Protein AF-A0A7S0C4L9-F1 (afdb_monomer)

Foldseek 3Di:
DDPVVLVVQDPPPDDADPPWDQPDDDPLQFRAGPNDTTHPDVCSVLDPPDPAQEDEDDPELVCCVVPVLVCLLVQHEYEYQHCVNCPPVVSVVSSCVSNVVSVYYHHYDPHDD

Sequence (113 aa):
RSNEEIRSLLPDGYTPSADVDTTTTTDAGCLMVDGSCFTTDPNNFFGTNSDWNLCVEAAGQSAVKQHGKRCLEMGRDLMITSIGALTDDAFYEDLSATAEANGSRLILCTGSM

Radius of gyration: 16.17 Å; Cα contacts (8 Å, |Δi|>4): 145; chains: 1; bounding box: 33×22×45 Å

Solvent-accessible surface area (backbone atoms only — not comparable to full-atom values): 6912 Å² total; per-residue (Å²): 131,57,80,65,64,55,56,72,65,49,63,92,90,68,73,78,61,95,86,52,65,75,79,50,63,52,100,65,72,30,46,36,51,93,93,40,77,38,67,92,48,67,68,49,70,68,34,92,84,58,91,76,58,73,47,77,49,88,82,45,40,68,52,48,75,76,42,45,57,62,39,14,66,70,42,16,25,35,36,35,51,47,60,79,57,49,77,44,63,71,61,38,50,51,43,51,51,39,8,61,77,38,74,21,46,81,41,75,47,86,60,84,132

pLDDT: mean 82.24, std 16.32, range [43.22, 98.62]

Structure (mmCIF, N/CA/C/O backbone):
data_AF-A0A7S0C4L9-F1
#
_entry.id   AF-A0A7S0C4L9-F1
#
loop_
_atom_site.group_PDB
_atom_site.id
_atom_site.type_symbol
_atom_site.label_atom_id
_atom_site.label_alt_id
_atom_site.label_comp_id
_atom_site.label_asym_id
_atom_site.label_entity_id
_atom_site.label_seq_id
_atom_site.pdbx_PDB_ins_code
_atom_site.Cartn_x
_atom_site.Cartn_y
_atom_site.Cartn_z
_atom_site.occupancy
_atom_site.B_iso_or_equiv
_atom_site.auth_seq_id
_atom_site.auth_comp_id
_atom_site.auth_asym_id
_atom_site.auth_atom_id
_atom_site.pdbx_PDB_model_num
ATOM 1 N N . ARG A 1 1 ? 2.268 3.748 -29.351 1.00 55.06 1 ARG A N 1
ATOM 2 C CA . ARG A 1 1 ? 3.398 4.238 -28.531 1.00 55.06 1 ARG A CA 1
ATOM 3 C C . ARG A 1 1 ? 4.683 3.754 -29.185 1.00 55.06 1 ARG A C 1
ATOM 5 O O . ARG A 1 1 ? 4.648 2.669 -29.757 1.00 55.06 1 ARG A O 1
ATOM 12 N N . SER A 1 2 ? 5.744 4.558 -29.235 1.00 54.66 2 SER A N 1
ATOM 13 C CA . SER A 1 2 ? 7.016 4.134 -29.847 1.00 54.66 2 SER A CA 1
ATOM 14 C C . SER A 1 2 ? 7.714 3.086 -28.960 1.00 54.66 2 SER A C 1
ATOM 16 O O . SER A 1 2 ? 7.459 3.025 -27.757 1.00 54.66 2 SER A O 1
ATOM 18 N N . ASN A 1 3 ? 8.611 2.268 -29.525 1.00 51.41 3 ASN A N 1
ATOM 19 C CA . ASN A 1 3 ? 9.394 1.263 -28.774 1.00 51.41 3 ASN A CA 1
ATOM 20 C C . ASN A 1 3 ? 10.201 1.859 -27.599 1.00 51.41 3 ASN A C 1
ATOM 22 O O . ASN A 1 3 ? 10.600 1.142 -26.685 1.00 51.41 3 ASN A O 1
ATOM 26 N N . GLU A 1 4 ? 10.449 3.167 -27.619 1.00 56.66 4 GLU A N 1
ATOM 27 C CA . GLU A 1 4 ? 11.186 3.898 -26.588 1.00 56.66 4 GLU A CA 1
ATOM 28 C C . GLU A 1 4 ? 10.319 4.198 -25.351 1.00 56.66 4 GLU A C 1
ATOM 30 O O . GLU A 1 4 ? 10.783 4.037 -24.225 1.00 56.66 4 GLU A O 1
ATOM 35 N N . GLU A 1 5 ? 9.030 4.512 -25.539 1.00 56.78 5 GLU A N 1
ATOM 36 C CA . GLU A 1 5 ? 8.074 4.700 -24.434 1.00 56.78 5 GLU A CA 1
ATOM 37 C C . GLU A 1 5 ? 7.849 3.393 -23.658 1.00 56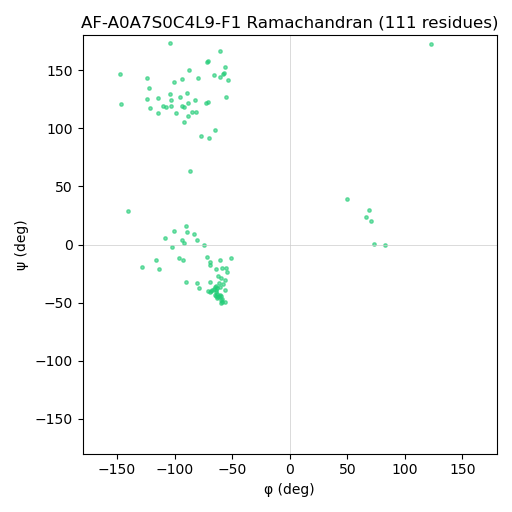.78 5 GLU A C 1
ATOM 39 O O . GLU A 1 5 ? 7.747 3.404 -22.434 1.00 56.78 5 GLU A O 1
ATOM 44 N N . ILE A 1 6 ? 7.829 2.255 -24.358 1.00 59.62 6 ILE A N 1
ATOM 45 C CA . ILE A 1 6 ? 7.694 0.919 -23.755 1.00 59.62 6 ILE A CA 1
ATOM 46 C C . ILE A 1 6 ? 8.907 0.589 -22.878 1.00 59.62 6 ILE A C 1
ATOM 48 O O . ILE A 1 6 ? 8.739 0.133 -21.751 1.00 59.62 6 ILE A O 1
ATOM 52 N N . ARG A 1 7 ? 10.127 0.883 -23.348 1.00 62.59 7 ARG A N 1
ATOM 53 C CA . ARG A 1 7 ? 11.359 0.658 -22.573 1.00 62.59 7 ARG A CA 1
ATOM 54 C C . ARG A 1 7 ? 11.402 1.458 -21.276 1.00 62.59 7 ARG A C 1
ATOM 56 O O . ARG A 1 7 ? 11.938 0.958 -20.300 1.00 62.59 7 ARG A O 1
ATOM 63 N N . SER A 1 8 ? 10.817 2.655 -21.255 1.00 66.56 8 SER A N 1
ATOM 64 C CA . SER A 1 8 ? 10.771 3.495 -20.050 1.00 66.56 8 SER A CA 1
ATOM 65 C C . SER A 1 8 ? 9.863 2.948 -18.939 1.00 66.56 8 SER A C 1
ATOM 67 O O . SER A 1 8 ? 9.975 3.372 -17.793 1.00 66.56 8 SER A O 1
ATOM 69 N N . LEU A 1 9 ? 8.957 2.022 -19.279 1.00 65.25 9 LEU A N 1
ATOM 70 C CA . LEU A 1 9 ? 8.050 1.362 -18.335 1.00 65.25 9 LEU A CA 1
ATOM 71 C C . LEU A 1 9 ? 8.617 0.042 -17.792 1.00 65.25 9 LEU A C 1
ATOM 73 O O . LEU A 1 9 ? 8.060 -0.505 -16.842 1.00 65.25 9 LEU A O 1
ATOM 77 N N . LEU A 1 10 ? 9.686 -0.484 -18.400 1.00 67.94 10 LEU A N 1
ATOM 78 C CA . LEU A 1 10 ? 10.340 -1.706 -17.943 1.00 67.94 10 LEU A CA 1
ATOM 79 C C . LEU A 1 10 ? 11.265 -1.392 -16.755 1.00 67.94 10 LEU A C 1
ATOM 81 O O . LEU A 1 10 ? 1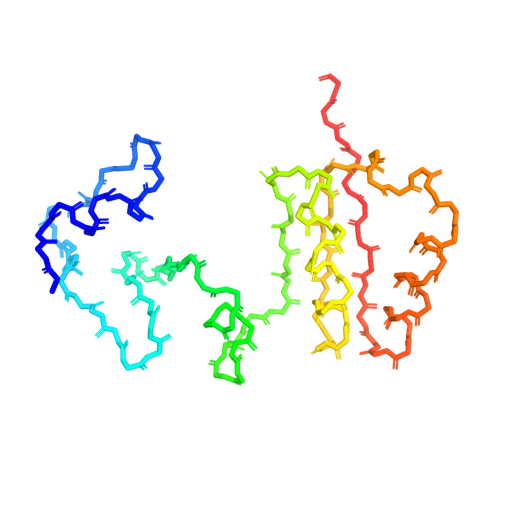1.909 -0.343 -16.754 1.00 67.94 10 LEU A O 1
ATOM 85 N N . PRO A 1 11 ? 11.374 -2.291 -15.761 1.00 64.06 11 PRO A N 1
ATOM 86 C CA . PRO A 1 11 ? 12.347 -2.141 -14.684 1.00 64.06 11 PRO A CA 1
ATOM 87 C C . PRO A 1 11 ? 13.782 -2.061 -15.218 1.00 64.06 11 PRO A C 1
ATOM 89 O O . PRO A 1 11 ? 14.127 -2.737 -16.192 1.00 64.06 11 PRO A O 1
ATOM 92 N N . ASP A 1 12 ? 14.643 -1.299 -14.542 1.00 67.38 12 ASP A N 1
ATOM 93 C CA . ASP A 1 12 ? 16.065 -1.225 -14.887 1.00 67.38 12 ASP A CA 1
ATOM 94 C C . ASP A 1 12 ? 16.707 -2.623 -14.890 1.00 67.38 12 ASP A C 1
ATOM 96 O O . ASP A 1 12 ? 16.608 -3.385 -13.928 1.00 67.38 12 ASP A O 1
ATOM 100 N N . GLY A 1 13 ? 17.372 -2.969 -15.997 1.00 66.00 13 GLY A N 1
ATOM 101 C CA . GLY A 1 13 ? 18.015 -4.274 -16.187 1.00 66.00 13 GLY A CA 1
ATOM 102 C C . GLY A 1 13 ? 17.082 -5.400 -16.649 1.00 66.00 13 GLY A C 1
ATOM 103 O O . GLY A 1 13 ? 17.555 -6.511 -16.889 1.00 66.00 13 GLY A O 1
ATOM 104 N N . TYR A 1 14 ? 15.786 -5.135 -16.831 1.00 67.81 14 TYR A N 1
ATOM 105 C CA . TYR A 1 14 ? 14.866 -6.105 -17.412 1.00 67.81 14 TYR A CA 1
ATOM 106 C C . TYR A 1 14 ? 15.116 -6.252 -18.923 1.00 67.81 14 TYR A C 1
ATOM 108 O O . TYR A 1 14 ? 15.027 -5.291 -19.690 1.00 67.81 14 TYR A O 1
ATOM 116 N N . THR A 1 15 ? 15.419 -7.476 -19.361 1.00 67.25 15 THR A N 1
ATOM 117 C CA . THR A 1 15 ? 15.518 -7.833 -20.783 1.00 67.25 15 THR A CA 1
ATOM 118 C C . THR A 1 15 ? 14.409 -8.836 -21.101 1.00 67.25 15 THR A C 1
ATOM 120 O O . THR A 1 15 ? 14.434 -9.937 -20.551 1.00 67.25 15 THR A O 1
ATOM 123 N N . PRO A 1 16 ? 13.411 -8.473 -21.930 1.00 63.31 16 PRO A N 1
ATOM 124 C CA . PRO A 1 16 ? 12.381 -9.418 -22.342 1.00 63.31 16 PRO A CA 1
ATOM 125 C C . PRO A 1 16 ? 13.016 -10.598 -23.086 1.00 63.31 16 PRO A C 1
ATOM 127 O O . PRO A 1 16 ? 13.966 -10.409 -23.854 1.00 63.31 16 PRO A O 1
ATOM 130 N N . SER A 1 17 ? 12.477 -11.804 -22.896 1.00 59.62 17 SER A N 1
ATOM 131 C CA . SER A 1 17 ? 12.807 -12.943 -23.759 1.00 59.62 17 SER A CA 1
ATOM 132 C C . SER A 1 17 ? 12.491 -12.599 -25.227 1.00 59.62 17 SER A C 1
ATOM 134 O O . SER A 1 17 ? 11.569 -11.833 -25.511 1.00 59.62 17 SER A O 1
ATOM 136 N N . ALA A 1 18 ? 13.263 -13.144 -26.174 1.00 58.25 18 ALA A N 1
ATOM 137 C CA . ALA A 1 1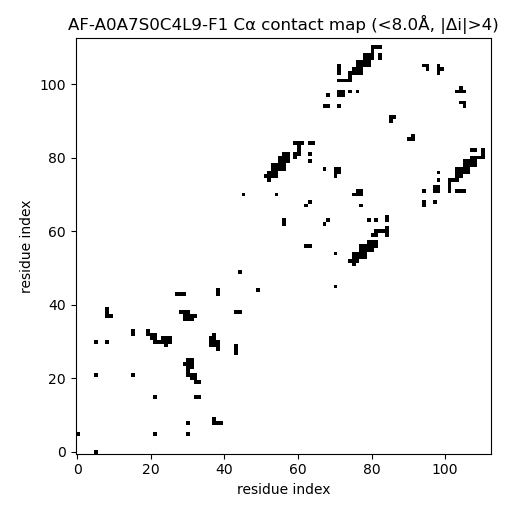8 ? 13.126 -12.846 -27.605 1.00 58.25 18 ALA A CA 1
ATOM 138 C C . ALA A 1 18 ? 11.730 -13.175 -28.174 1.00 58.25 18 ALA A C 1
ATOM 140 O O . ALA A 1 18 ? 11.348 -12.622 -29.203 1.00 58.25 18 ALA A O 1
ATOM 141 N N . ASP A 1 19 ? 10.974 -14.029 -27.482 1.00 51.81 19 ASP A N 1
ATOM 142 C CA . ASP A 1 19 ? 9.638 -14.479 -27.880 1.00 51.81 19 ASP A CA 1
ATOM 143 C C . ASP A 1 19 ? 8.501 -13.633 -27.267 1.00 51.81 19 ASP A C 1
ATOM 145 O O . ASP A 1 19 ? 7.324 -13.950 -27.442 1.00 51.81 19 ASP A O 1
ATOM 149 N N . VAL A 1 20 ? 8.828 -12.561 -26.535 1.00 54.91 20 VAL A N 1
ATOM 150 C CA . VAL A 1 20 ? 7.850 -11.757 -25.790 1.00 54.91 20 VAL A CA 1
ATOM 151 C C . VAL A 1 20 ? 7.338 -10.597 -26.625 1.00 54.91 20 VAL A C 1
ATOM 153 O O . VAL A 1 20 ? 8.078 -9.672 -26.975 1.00 54.91 20 VAL A O 1
ATOM 156 N N . ASP A 1 21 ? 6.031 -10.608 -26.880 1.00 54.38 21 ASP A N 1
ATOM 157 C CA . ASP A 1 21 ? 5.335 -9.483 -27.489 1.00 54.38 21 ASP A CA 1
ATOM 158 C C . ASP A 1 21 ? 5.251 -8.300 -26.507 1.00 54.38 21 ASP A C 1
ATOM 160 O O . ASP A 1 21 ? 4.324 -8.159 -25.712 1.00 54.38 21 ASP A O 1
ATOM 164 N N . THR A 1 22 ? 6.249 -7.422 -26.581 1.00 54.97 22 THR A N 1
ATOM 165 C CA . THR A 1 22 ? 6.292 -6.143 -25.852 1.00 54.97 22 THR A CA 1
ATOM 166 C C . THR A 1 22 ? 5.361 -5.079 -26.449 1.00 54.97 22 THR A C 1
ATOM 168 O O . THR A 1 22 ? 5.296 -3.967 -25.926 1.00 54.97 22 THR A O 1
ATOM 171 N N . THR A 1 23 ? 4.632 -5.383 -27.532 1.00 52.75 23 THR A N 1
ATOM 172 C CA . THR A 1 23 ? 3.740 -4.435 -28.221 1.00 52.75 23 THR A CA 1
ATOM 173 C C . THR A 1 23 ? 2.273 -4.538 -27.794 1.00 52.75 23 THR A C 1
ATOM 175 O O . THR A 1 23 ? 1.494 -3.617 -28.056 1.00 52.75 23 THR A O 1
ATOM 178 N N . THR A 1 24 ? 1.890 -5.585 -27.058 1.00 53.00 24 THR A N 1
ATOM 179 C CA . THR A 1 24 ? 0.523 -5.765 -26.551 1.00 53.00 24 THR A CA 1
ATOM 180 C C . THR A 1 24 ? 0.224 -4.882 -25.335 1.00 53.00 24 THR A C 1
ATOM 182 O O . THR A 1 24 ? 0.440 -5.250 -24.182 1.00 53.00 24 THR A O 1
ATOM 185 N N . THR A 1 25 ? -0.333 -3.697 -25.594 1.00 51.84 25 THR A N 1
ATOM 186 C CA . THR A 1 25 ? -1.147 -2.978 -24.602 1.00 51.84 25 THR A CA 1
ATOM 187 C C . THR A 1 25 ? -2.546 -3.589 -24.641 1.00 51.84 25 THR A C 1
ATOM 189 O O . THR A 1 25 ? -3.224 -3.492 -25.661 1.00 51.84 25 THR A O 1
ATOM 192 N N . THR A 1 26 ? -2.992 -4.245 -23.572 1.00 53.31 26 THR A N 1
ATOM 193 C CA . THR A 1 26 ? -4.420 -4.588 -23.432 1.00 53.31 26 THR A CA 1
ATOM 194 C C . THR A 1 26 ? -5.233 -3.321 -23.141 1.00 53.31 26 THR A C 1
ATOM 196 O O . THR A 1 26 ? -4.688 -2.381 -22.560 1.00 53.31 26 THR A O 1
ATOM 199 N N . ASP A 1 27 ? -6.540 -3.318 -23.438 1.00 51.75 27 ASP A N 1
ATOM 200 C CA . ASP A 1 27 ? -7.496 -2.222 -23.145 1.00 51.75 27 ASP A CA 1
ATOM 201 C C . ASP A 1 27 ? -7.478 -1.716 -21.679 1.00 51.75 27 ASP A C 1
ATOM 203 O O . ASP A 1 27 ? -8.026 -0.661 -21.373 1.00 51.75 27 ASP A O 1
ATOM 207 N N . ALA A 1 28 ? -6.812 -2.432 -20.766 1.00 57.44 28 ALA A N 1
ATOM 208 C CA . ALA A 1 28 ? -6.624 -2.093 -19.356 1.00 57.44 28 ALA A CA 1
ATOM 209 C C . ALA A 1 28 ? -5.456 -1.120 -19.046 1.00 57.44 28 ALA A C 1
ATOM 211 O O . ALA A 1 28 ? -5.113 -0.935 -17.881 1.00 57.44 28 ALA A O 1
ATOM 212 N N . GLY A 1 29 ? -4.810 -0.507 -20.049 1.00 70.56 29 GLY A N 1
ATOM 213 C CA . GLY A 1 29 ? -3.804 0.548 -19.813 1.00 70.56 29 GLY A CA 1
ATOM 214 C C . GLY A 1 29 ? -2.498 0.055 -19.169 1.00 70.56 29 GLY A C 1
ATOM 215 O O . GLY A 1 29 ? -1.820 0.790 -18.440 1.00 70.56 29 GLY A O 1
ATOM 216 N N . CYS A 1 30 ? -2.152 -1.199 -19.445 1.00 76.75 30 CYS A N 1
ATOM 217 C CA . CYS A 1 30 ? -0.991 -1.888 -18.910 1.00 76.75 30 CYS A CA 1
ATOM 218 C C . CYS A 1 30 ? -0.088 -2.435 -20.024 1.00 76.75 30 CYS A C 1
ATOM 220 O O . CYS A 1 30 ? -0.585 -2.893 -21.056 1.00 76.75 30 CYS A O 1
ATOM 222 N N . LEU A 1 31 ? 1.230 -2.396 -19.806 1.00 81.38 31 LEU A N 1
ATOM 223 C CA . LEU A 1 31 ? 2.227 -3.081 -20.624 1.00 81.38 31 LEU A CA 1
ATOM 224 C C . LEU A 1 31 ? 2.365 -4.529 -20.138 1.00 81.38 31 LEU A C 1
ATOM 226 O O . LEU A 1 31 ? 2.823 -4.760 -19.021 1.00 81.38 31 LEU A O 1
ATOM 230 N N . MET A 1 32 ? 1.985 -5.493 -20.976 1.00 81.19 32 MET A N 1
ATOM 231 C CA . MET A 1 32 ? 2.106 -6.915 -20.656 1.00 81.19 32 MET A CA 1
ATOM 232 C C . MET A 1 32 ? 3.470 -7.456 -21.084 1.00 81.19 32 MET A C 1
ATOM 234 O O . MET A 1 32 ? 3.880 -7.266 -22.227 1.00 81.19 32 MET A O 1
ATOM 238 N N . VAL A 1 33 ? 4.162 -8.149 -20.181 1.00 78.50 33 VAL A N 1
ATOM 239 C CA . VAL A 1 33 ? 5.467 -8.764 -20.444 1.00 78.50 33 VAL A CA 1
ATOM 240 C C . VAL A 1 33 ? 5.591 -10.058 -19.645 1.00 78.50 33 VAL A C 1
ATOM 242 O O . VAL A 1 33 ? 5.453 -10.032 -18.428 1.00 78.50 33 VAL A O 1
ATOM 245 N N . ASP A 1 34 ? 5.801 -11.199 -20.307 1.00 80.25 34 ASP A N 1
ATOM 246 C CA . ASP A 1 34 ? 5.865 -12.526 -19.659 1.00 80.25 34 ASP A CA 1
ATOM 247 C C . ASP A 1 34 ? 4.679 -12.819 -18.714 1.00 80.25 34 ASP A C 1
ATOM 249 O O . ASP A 1 34 ? 4.836 -13.351 -17.616 1.00 80.25 34 ASP A O 1
ATOM 253 N N . GLY A 1 35 ? 3.468 -12.410 -19.109 1.00 78.69 35 GLY A N 1
ATOM 254 C CA . GLY A 1 35 ? 2.261 -12.547 -18.281 1.00 78.69 35 GLY A CA 1
ATOM 255 C C . GLY A 1 35 ? 2.187 -11.581 -17.090 1.00 78.69 35 GLY A C 1
ATOM 256 O O . GLY A 1 35 ? 1.203 -11.599 -16.357 1.00 78.69 35 GLY A O 1
ATOM 257 N N . SER A 1 36 ? 3.183 -10.712 -16.916 1.00 82.75 36 SER A N 1
ATOM 258 C CA . SER A 1 36 ? 3.203 -9.652 -15.909 1.00 82.75 36 SER A CA 1
ATOM 259 C C . SER A 1 36 ? 2.686 -8.341 -16.487 1.00 82.75 36 SER A C 1
ATOM 261 O O . SER A 1 36 ? 2.967 -8.000 -17.633 1.00 82.75 36 SER A O 1
ATOM 263 N N . CYS A 1 37 ? 1.945 -7.595 -15.677 1.00 84.69 37 CYS A N 1
ATOM 264 C CA . CYS A 1 37 ? 1.383 -6.304 -16.043 1.00 84.69 37 CYS A CA 1
ATOM 265 C C . CYS A 1 37 ? 2.196 -5.164 -15.404 1.00 84.69 37 CYS A C 1
ATOM 267 O O . CYS A 1 37 ? 2.254 -5.053 -14.181 1.00 84.69 37 CYS A O 1
ATOM 269 N N . PHE A 1 38 ? 2.783 -4.293 -16.229 1.00 86.56 38 PHE A N 1
ATOM 270 C CA . PHE A 1 38 ? 3.466 -3.069 -15.814 1.00 86.56 38 PHE A CA 1
ATOM 271 C C . PHE A 1 38 ? 2.614 -1.832 -16.099 1.00 86.56 38 PHE A C 1
ATOM 273 O O . PHE A 1 38 ? 2.148 -1.606 -17.219 1.00 86.56 38 PHE A O 1
ATOM 280 N N . THR A 1 39 ? 2.439 -0.982 -15.093 1.00 86.75 39 THR A N 1
ATOM 281 C CA . THR A 1 39 ? 1.727 0.286 -15.247 1.00 86.75 39 THR A CA 1
ATOM 282 C C . THR A 1 39 ? 2.303 1.353 -14.327 1.00 86.75 39 THR A C 1
ATOM 284 O O . THR A 1 39 ? 2.756 1.059 -13.224 1.00 86.75 39 THR A O 1
ATOM 287 N N . THR A 1 40 ? 2.284 2.600 -14.789 1.00 88.00 40 THR A N 1
ATOM 288 C CA . THR A 1 40 ? 2.619 3.790 -13.992 1.00 88.00 40 THR A CA 1
ATOM 289 C C . THR A 1 40 ? 1.376 4.549 -13.535 1.00 88.00 40 THR A C 1
ATOM 291 O O . THR A 1 40 ? 1.499 5.542 -12.824 1.00 88.00 40 THR A O 1
ATOM 294 N N . ASP A 1 41 ? 0.182 4.096 -13.929 1.00 88.31 41 ASP A N 1
ATOM 295 C CA . ASP A 1 41 ? -1.089 4.672 -13.504 1.00 88.31 41 ASP A CA 1
ATOM 296 C C . ASP A 1 41 ? -1.678 3.835 -12.356 1.00 88.31 41 ASP A C 1
ATOM 298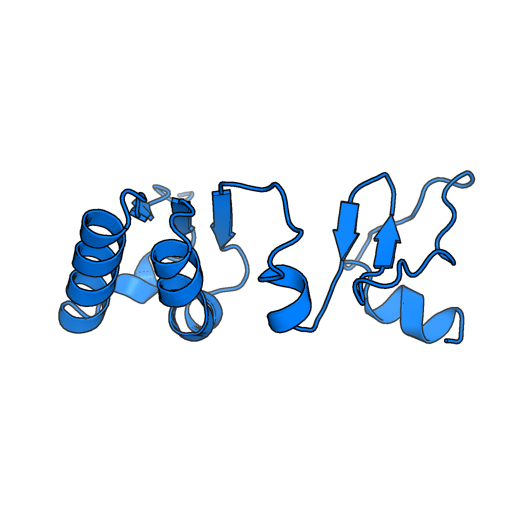 O O . ASP A 1 41 ? -2.095 2.689 -12.574 1.00 88.31 41 ASP A O 1
ATOM 302 N N . PRO A 1 42 ? -1.772 4.388 -11.133 1.00 89.50 42 PRO A N 1
ATOM 303 C CA . PRO A 1 42 ? -2.378 3.692 -10.005 1.00 89.50 42 PRO A CA 1
ATOM 304 C C . PRO A 1 42 ? -3.812 3.228 -10.282 1.00 89.50 42 PRO A C 1
ATOM 306 O O . PRO A 1 42 ? -4.239 2.206 -9.753 1.00 89.50 42 PRO A O 1
ATOM 309 N N . ASN A 1 43 ? -4.579 3.937 -11.113 1.00 89.62 43 ASN A N 1
ATOM 310 C CA . ASN A 1 43 ? -5.953 3.536 -11.410 1.00 89.62 43 ASN A CA 1
ATOM 311 C C . ASN A 1 43 ? -6.017 2.256 -12.241 1.00 89.62 43 ASN A C 1
ATOM 313 O O . ASN A 1 43 ? -6.925 1.456 -12.028 1.00 89.62 43 ASN A O 1
ATOM 317 N N . ASN A 1 44 ? -5.031 2.024 -13.109 1.00 87.12 44 ASN A N 1
ATOM 318 C CA . ASN A 1 44 ? -4.925 0.769 -13.847 1.00 87.12 44 ASN A CA 1
ATOM 319 C C . ASN A 1 44 ? -4.505 -0.371 -12.907 1.00 87.12 44 ASN A C 1
ATOM 321 O O . ASN A 1 44 ? -5.084 -1.453 -12.958 1.00 87.12 44 ASN A O 1
ATOM 325 N N . PHE A 1 45 ? -3.577 -0.114 -11.976 1.00 89.19 45 PHE A N 1
ATOM 326 C CA . PHE A 1 45 ? -3.162 -1.094 -10.960 1.00 89.19 45 PHE A CA 1
ATOM 327 C C . PHE A 1 45 ? -4.335 -1.549 -10.065 1.00 89.19 45 PHE A C 1
ATOM 329 O O . PHE A 1 45 ? -4.533 -2.745 -9.819 1.00 89.19 45 PHE A O 1
ATOM 336 N N . PHE A 1 46 ? -5.155 -0.591 -9.620 1.00 89.75 46 PHE A N 1
ATOM 337 C CA . PHE A 1 46 ? -6.327 -0.801 -8.762 1.00 89.75 46 PHE A CA 1
ATOM 338 C C . PHE A 1 46 ? -7.638 -1.045 -9.528 1.00 89.75 46 PHE A C 1
ATOM 340 O O . PHE A 1 46 ? -8.715 -0.936 -8.942 1.00 89.75 46 PHE A O 1
ATOM 347 N N . GLY A 1 47 ? -7.577 -1.359 -10.823 1.00 84.56 47 GLY A N 1
ATOM 348 C CA . GLY A 1 47 ? -8.765 -1.642 -11.626 1.00 84.56 47 GLY A CA 1
ATOM 349 C C . GLY A 1 47 ? -9.628 -2.774 -11.046 1.00 84.56 47 GLY A C 1
ATOM 350 O O . GLY A 1 47 ? -9.146 -3.683 -10.371 1.00 84.56 47 GLY A O 1
ATOM 351 N N . THR A 1 48 ? -10.933 -2.749 -11.330 1.00 67.19 48 THR A N 1
ATOM 352 C CA . THR A 1 48 ? -11.882 -3.787 -10.874 1.00 67.19 48 THR A CA 1
ATOM 353 C C . THR A 1 48 ? -11.674 -5.140 -11.553 1.00 67.19 48 THR A C 1
ATOM 355 O O . THR A 1 48 ? -12.191 -6.144 -11.078 1.00 67.19 48 THR A O 1
ATOM 358 N N . ASN A 1 49 ? -10.920 -5.170 -12.654 1.00 68.44 49 ASN A N 1
ATOM 359 C CA . ASN A 1 49 ? -10.629 -6.384 -13.416 1.00 68.44 49 ASN A CA 1
ATOM 360 C C . ASN A 1 49 ? -9.336 -7.087 -12.967 1.00 68.44 49 ASN A C 1
ATOM 362 O O . ASN A 1 49 ? -8.973 -8.092 -13.569 1.00 68.44 49 ASN A O 1
ATOM 366 N N . SER A 1 50 ? -8.626 -6.575 -11.953 1.00 71.44 50 SER A N 1
ATOM 367 C CA . SER A 1 50 ? -7.410 -7.217 -11.441 1.00 71.44 50 SER A CA 1
ATOM 368 C C . SER A 1 50 ? -7.762 -8.338 -10.455 1.00 71.44 50 SER A C 1
ATOM 370 O O . SER A 1 50 ? -8.428 -8.095 -9.447 1.00 71.44 50 SER A O 1
ATOM 372 N N . ASP A 1 51 ? -7.273 -9.547 -10.723 1.00 83.12 51 ASP A N 1
ATOM 373 C CA . ASP A 1 51 ? -7.539 -10.795 -9.994 1.00 83.12 51 ASP A CA 1
ATOM 374 C C . ASP A 1 51 ? -6.563 -11.072 -8.834 1.00 83.12 51 ASP A C 1
ATOM 376 O O . ASP A 1 51 ? -6.572 -12.150 -8.244 1.00 83.12 51 ASP A O 1
ATOM 380 N N . TRP A 1 52 ? -5.736 -10.095 -8.464 1.00 90.56 52 TRP A N 1
ATOM 381 C CA . TRP A 1 52 ? -4.754 -10.235 -7.392 1.00 90.56 52 TRP A CA 1
ATOM 382 C C . TRP A 1 52 ? -5.323 -9.898 -6.006 1.00 90.56 52 TRP A C 1
ATOM 384 O O . TRP A 1 52 ? -6.199 -9.043 -5.849 1.00 90.56 52 TRP A O 1
ATOM 394 N N . ASN A 1 53 ? -4.768 -10.545 -4.975 1.00 94.19 53 ASN A N 1
ATOM 395 C CA . ASN A 1 53 ? -5.214 -10.403 -3.581 1.00 94.19 53 ASN A CA 1
ATOM 396 C C . ASN A 1 53 ? -4.165 -9.802 -2.632 1.00 94.19 53 ASN A C 1
ATOM 398 O O . ASN A 1 53 ? -4.522 -9.420 -1.522 1.00 94.19 53 ASN A O 1
ATOM 402 N N . LEU A 1 54 ? -2.895 -9.720 -3.041 1.00 95.12 54 LEU A N 1
ATOM 403 C CA . LEU A 1 54 ? -1.793 -9.195 -2.232 1.00 95.12 54 LEU A CA 1
ATOM 404 C C . LEU A 1 54 ? -1.079 -8.046 -2.951 1.00 95.12 54 LEU A C 1
ATOM 406 O O . LEU A 1 54 ? -0.575 -8.223 -4.058 1.00 95.12 54 LEU A O 1
ATOM 410 N N . CYS A 1 55 ? -0.984 -6.895 -2.289 1.00 95.44 55 CYS A N 1
ATOM 411 C CA . CYS A 1 55 ? -0.114 -5.793 -2.677 1.00 95.44 55 CYS A CA 1
ATOM 412 C C . CYS A 1 55 ? 1.199 -5.889 -1.900 1.00 95.44 55 CYS A C 1
ATOM 414 O O . CYS A 1 55 ? 1.184 -5.922 -0.670 1.00 95.44 55 CYS A O 1
ATOM 416 N N . VAL A 1 56 ? 2.332 -5.872 -2.600 1.00 95.25 56 VAL A N 1
ATOM 417 C CA . VAL A 1 5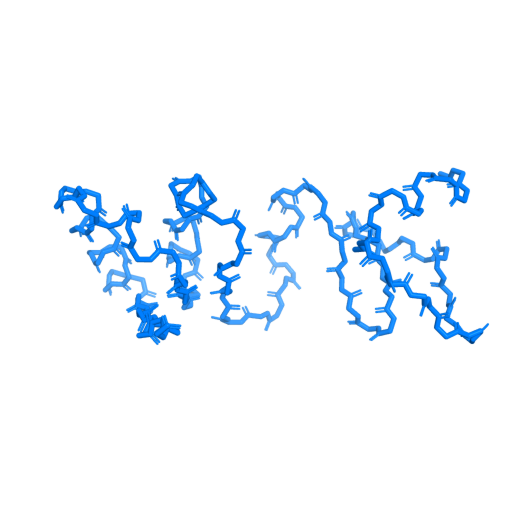6 ? 3.664 -5.844 -1.982 1.00 95.25 56 VAL A CA 1
ATOM 418 C C . VAL A 1 56 ? 4.296 -4.481 -2.228 1.00 95.25 56 VAL A C 1
ATOM 420 O O . VAL A 1 56 ? 4.504 -4.083 -3.371 1.00 95.25 56 VAL A O 1
ATOM 423 N N . GLU A 1 57 ? 4.602 -3.758 -1.156 1.00 94.00 57 GLU A N 1
ATOM 424 C CA . GLU A 1 57 ? 5.322 -2.493 -1.226 1.00 94.00 57 GLU A CA 1
ATOM 425 C C . GLU A 1 57 ? 6.838 -2.726 -1.166 1.00 94.00 57 GLU A C 1
ATOM 427 O O . GLU A 1 57 ? 7.363 -3.283 -0.198 1.00 94.00 57 GLU A O 1
ATOM 432 N N . ALA A 1 58 ? 7.530 -2.261 -2.208 1.00 92.12 58 ALA A N 1
ATOM 433 C CA . ALA A 1 58 ? 8.990 -2.264 -2.328 1.00 92.12 58 ALA A CA 1
ATOM 434 C C . ALA A 1 58 ? 9.524 -0.967 -2.981 1.00 92.12 58 ALA A C 1
ATOM 436 O O . ALA A 1 58 ? 10.538 -0.981 -3.673 1.00 92.12 58 ALA A O 1
ATOM 437 N N . ALA A 1 59 ? 8.809 0.149 -2.810 1.00 90.38 59 ALA A N 1
ATOM 438 C CA . ALA A 1 59 ? 9.099 1.436 -3.455 1.00 90.38 59 ALA A CA 1
ATOM 439 C C . ALA A 1 59 ? 9.528 2.532 -2.462 1.00 90.38 59 ALA A C 1
ATOM 441 O O . ALA A 1 59 ? 10.154 3.518 -2.848 1.00 90.38 59 ALA A O 1
ATOM 442 N N . GLY A 1 60 ? 9.195 2.375 -1.182 1.00 91.00 60 GLY A N 1
ATOM 443 C CA . GLY A 1 60 ? 9.510 3.290 -0.098 1.00 91.00 60 GLY A CA 1
ATOM 444 C C . GLY A 1 60 ? 8.280 3.794 0.656 1.00 91.00 60 GLY A C 1
ATOM 445 O O . GLY A 1 60 ? 7.123 3.630 0.261 1.00 91.00 60 GLY A O 1
ATOM 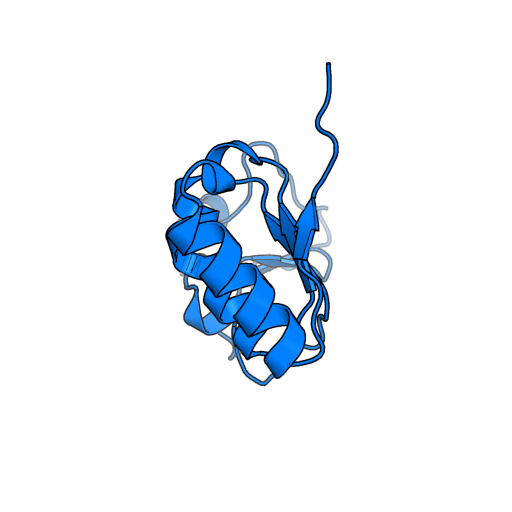446 N N . GLN A 1 61 ? 8.547 4.512 1.747 1.00 93.50 61 GLN A N 1
ATOM 447 C CA . GLN A 1 61 ? 7.523 5.001 2.676 1.00 93.50 61 GLN A CA 1
ATOM 448 C C . GLN A 1 61 ? 6.461 5.898 2.018 1.00 93.50 61 GLN A C 1
ATOM 450 O O . GLN A 1 61 ? 5.294 5.865 2.407 1.00 93.50 61 GLN A O 1
ATOM 455 N N . SE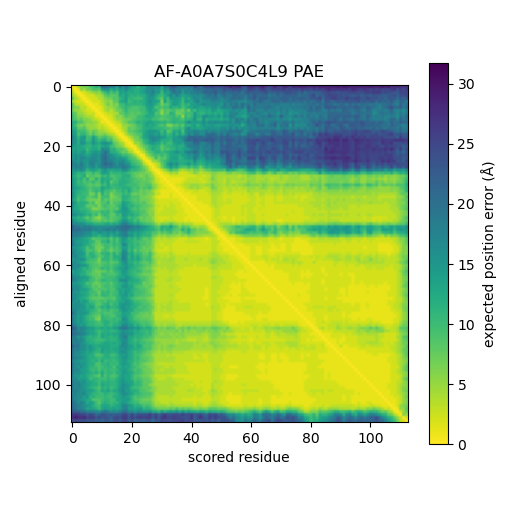R A 1 62 ? 6.836 6.691 1.010 1.00 94.19 62 SER A N 1
ATOM 456 C CA . SER A 1 62 ? 5.892 7.545 0.278 1.00 94.19 62 SER A CA 1
ATOM 457 C C . SER A 1 62 ? 4.823 6.731 -0.452 1.00 94.19 62 SER A C 1
ATOM 459 O O . SER A 1 62 ? 3.662 7.134 -0.456 1.00 94.19 62 SER A O 1
ATOM 461 N N . ALA A 1 63 ? 5.183 5.574 -1.016 1.00 94.31 63 ALA A N 1
ATOM 462 C CA . ALA A 1 63 ? 4.233 4.701 -1.700 1.00 94.31 63 ALA A CA 1
ATOM 463 C C . ALA A 1 63 ? 3.224 4.092 -0.715 1.00 94.31 63 ALA A C 1
ATOM 465 O O . ALA A 1 63 ? 2.028 4.065 -1.005 1.00 94.31 63 ALA A O 1
ATOM 466 N N . VAL A 1 64 ? 3.676 3.703 0.486 1.00 95.44 64 VAL A N 1
ATOM 467 C CA . VAL A 1 64 ? 2.787 3.248 1.572 1.00 95.44 64 VAL A CA 1
ATOM 468 C C . VAL A 1 64 ? 1.740 4.316 1.888 1.00 95.44 64 VAL A C 1
ATOM 470 O O . VAL A 1 64 ? 0.547 4.021 1.909 1.00 95.44 64 VAL A O 1
ATOM 473 N N . LYS A 1 65 ? 2.167 5.570 2.081 1.00 95.50 65 LYS A N 1
ATOM 474 C CA . LYS A 1 65 ? 1.265 6.687 2.408 1.00 95.50 65 LYS A CA 1
ATOM 475 C C . LYS A 1 65 ? 0.276 7.005 1.288 1.00 95.50 65 LYS A C 1
ATOM 477 O O . LYS A 1 65 ? -0.860 7.370 1.566 1.00 95.50 65 LYS A O 1
ATOM 482 N N . GLN A 1 66 ? 0.698 6.875 0.032 1.00 96.06 66 GLN A N 1
ATOM 483 C CA . GLN A 1 66 ? -0.139 7.200 -1.125 1.00 96.06 66 GLN A CA 1
ATOM 484 C C . GLN A 1 66 ? -1.138 6.095 -1.484 1.00 96.06 66 GLN A C 1
ATOM 486 O O . GLN A 1 66 ? -2.220 6.396 -1.990 1.00 96.06 66 GLN A O 1
ATOM 491 N N . HIS A 1 67 ? -0.783 4.826 -1.274 1.00 96.19 67 HIS A N 1
ATOM 492 C CA . HIS A 1 67 ? -1.525 3.703 -1.856 1.00 96.19 67 HIS A CA 1
ATOM 493 C C . HIS A 1 67 ? -1.944 2.628 -0.852 1.00 96.19 67 HIS A C 1
ATOM 495 O O . HIS A 1 67 ? -2.881 1.887 -1.136 1.00 96.19 67 HIS A O 1
ATOM 501 N N . GLY A 1 68 ? -1.315 2.555 0.325 1.00 96.56 68 GLY A N 1
ATOM 502 C CA . GLY A 1 68 ? -1.525 1.462 1.275 1.00 96.56 68 GLY A CA 1
ATOM 503 C C . GLY A 1 68 ? -2.976 1.326 1.732 1.00 96.56 68 GLY A C 1
ATOM 504 O O . GLY A 1 68 ? -3.547 0.239 1.666 1.00 96.56 68 GLY A O 1
ATOM 505 N N . LYS A 1 69 ? -3.614 2.442 2.102 1.00 97.44 69 LYS A N 1
ATOM 506 C CA . LYS A 1 69 ? -5.022 2.436 2.519 1.00 97.44 69 LYS A CA 1
ATOM 507 C C . LYS A 1 69 ? -5.946 1.932 1.409 1.00 97.44 69 LYS A C 1
ATOM 509 O O . LYS A 1 69 ? -6.785 1.075 1.662 1.00 97.44 69 LYS A O 1
ATOM 514 N N . ARG A 1 70 ? -5.724 2.384 0.169 1.00 96.44 70 ARG A N 1
ATOM 515 C CA . ARG A 1 70 ? -6.512 1.968 -1.002 1.00 96.44 70 ARG A CA 1
ATOM 516 C C . ARG A 1 70 ? -6.424 0.458 -1.248 1.00 96.44 70 ARG A C 1
ATOM 518 O O . ARG A 1 70 ? -7.423 -0.141 -1.627 1.00 96.44 70 ARG A O 1
ATOM 525 N N . CYS A 1 71 ? -5.267 -0.170 -1.012 1.00 96.19 71 CYS A N 1
ATOM 526 C CA . CYS A 1 71 ? -5.142 -1.632 -1.085 1.00 96.19 71 CYS A CA 1
ATOM 527 C C . CYS A 1 71 ? -6.093 -2.324 -0.099 1.00 96.19 71 CYS A C 1
ATOM 529 O O . CYS A 1 71 ? -6.849 -3.214 -0.488 1.00 96.19 71 CYS A O 1
ATOM 531 N N . LEU A 1 72 ? -6.075 -1.872 1.156 1.00 97.94 72 LEU A N 1
ATOM 532 C CA . LEU A 1 72 ? -6.854 -2.460 2.244 1.00 97.94 72 LEU A CA 1
ATOM 533 C C . LEU A 1 72 ? -8.359 -2.224 2.069 1.00 97.94 72 LEU A C 1
ATOM 535 O O . LEU A 1 72 ? -9.135 -3.151 2.281 1.00 97.94 72 LEU A O 1
ATOM 539 N N . GLU A 1 73 ? -8.763 -1.031 1.614 1.00 96.94 73 GLU A N 1
ATOM 540 C CA . GLU A 1 73 ? -10.157 -0.682 1.277 1.00 96.94 73 GLU A CA 1
ATOM 541 C C . GLU A 1 73 ? -10.743 -1.580 0.180 1.00 96.94 73 GLU A C 1
ATOM 543 O O . GLU A 1 73 ? -11.943 -1.832 0.152 1.00 96.94 73 GLU A O 1
ATOM 548 N N . MET A 1 74 ? -9.906 -2.102 -0.719 1.00 94.56 74 MET A N 1
ATOM 549 C CA . MET A 1 74 ? -10.331 -3.066 -1.737 1.00 94.56 74 MET A CA 1
ATOM 550 C C . MET A 1 74 ? -10.432 -4.506 -1.207 1.00 94.56 74 MET A C 1
ATOM 552 O O . MET A 1 74 ? -10.665 -5.424 -1.992 1.00 94.56 74 MET A O 1
ATOM 556 N N . GLY A 1 75 ? -10.222 -4.727 0.095 1.00 95.69 75 GLY A N 1
ATOM 557 C CA . GLY A 1 75 ? -10.182 -6.062 0.695 1.00 95.69 75 GLY A CA 1
ATOM 558 C C . GLY A 1 75 ? -8.942 -6.866 0.293 1.00 95.69 75 GLY A C 1
ATOM 559 O O . GLY A 1 75 ? -8.952 -8.093 0.368 1.00 95.69 75 GLY A O 1
ATOM 560 N N . ARG A 1 76 ? -7.876 -6.195 -0.164 1.00 95.69 76 ARG A N 1
ATOM 561 C CA . ARG A 1 76 ? -6.617 -6.831 -0.567 1.00 95.69 76 ARG A CA 1
ATOM 562 C C . ARG A 1 76 ? -5.591 -6.692 0.550 1.00 95.69 76 ARG A C 1
ATOM 564 O O . ARG A 1 76 ? -5.479 -5.635 1.167 1.00 95.69 76 ARG A O 1
ATOM 571 N N . ASP A 1 77 ? -4.822 -7.746 0.790 1.00 97.81 77 ASP A N 1
ATOM 572 C CA . ASP A 1 77 ? -3.749 -7.718 1.780 1.00 97.81 77 ASP A CA 1
ATOM 573 C C . ASP A 1 77 ? -2.645 -6.750 1.346 1.00 97.81 77 ASP A C 1
ATOM 575 O O . ASP A 1 77 ? -2.337 -6.622 0.157 1.00 97.81 77 ASP A O 1
ATOM 579 N N . LEU A 1 78 ? -2.016 -6.092 2.317 1.00 97.62 78 LEU A N 1
ATOM 580 C CA . LEU A 1 78 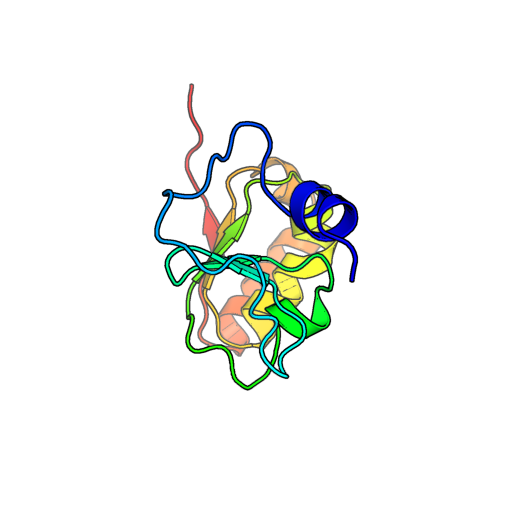? -0.898 -5.182 2.098 1.00 97.62 78 LEU A CA 1
ATOM 581 C C . LEU A 1 78 ? 0.325 -5.657 2.874 1.00 97.62 78 LEU A C 1
ATOM 583 O O . LEU A 1 78 ? 0.321 -5.664 4.100 1.00 97.62 78 LEU A O 1
ATOM 587 N N . MET A 1 79 ? 1.394 -5.985 2.156 1.00 96.31 79 MET A N 1
ATOM 588 C CA . MET A 1 79 ? 2.702 -6.315 2.712 1.00 96.31 79 MET A CA 1
ATOM 589 C C . MET A 1 79 ? 3.657 -5.132 2.554 1.00 96.31 79 MET A C 1
ATOM 591 O O . MET A 1 79 ? 3.856 -4.645 1.443 1.00 96.31 79 MET A O 1
ATOM 595 N N . ILE A 1 80 ? 4.245 -4.671 3.660 1.00 94.44 80 ILE A N 1
ATOM 596 C CA . ILE A 1 80 ? 5.140 -3.504 3.696 1.00 94.44 80 ILE A CA 1
ATOM 597 C C . ILE A 1 80 ? 6.553 -3.945 4.064 1.00 94.44 80 ILE A C 1
ATOM 599 O O . ILE A 1 80 ? 6.763 -4.556 5.115 1.00 94.44 80 ILE A O 1
ATOM 603 N N . THR A 1 81 ? 7.525 -3.570 3.231 1.00 91.56 81 THR A N 1
ATOM 604 C CA . THR A 1 81 ? 8.956 -3.731 3.534 1.00 91.56 81 THR A CA 1
ATOM 605 C C . THR A 1 81 ? 9.522 -2.498 4.238 1.00 91.56 81 THR A C 1
ATOM 607 O O . THR A 1 81 ? 10.366 -2.612 5.128 1.00 91.56 81 THR A O 1
ATOM 610 N N . SER A 1 82 ? 8.997 -1.312 3.921 1.00 85.88 82 SER A N 1
ATOM 611 C CA . SER A 1 82 ? 9.418 -0.035 4.495 1.00 85.88 82 SER A CA 1
ATOM 612 C C . SER A 1 82 ? 8.684 0.290 5.803 1.00 85.88 82 SER A C 1
ATOM 614 O O . SER A 1 82 ? 7.970 1.291 5.881 1.00 85.88 82 SER A O 1
ATOM 616 N N . ILE A 1 83 ? 8.865 -0.521 6.856 1.00 87.75 83 ILE A N 1
ATOM 617 C CA . ILE A 1 83 ? 8.127 -0.383 8.135 1.00 87.75 83 ILE A CA 1
ATOM 618 C C . ILE A 1 83 ? 8.227 1.009 8.780 1.00 87.75 83 ILE A C 1
ATOM 620 O O . ILE A 1 83 ? 7.328 1.415 9.507 1.00 87.75 83 ILE A O 1
ATOM 624 N N . GLY A 1 84 ? 9.274 1.783 8.470 1.00 89.81 84 GLY A N 1
ATOM 625 C CA . GLY A 1 84 ? 9.411 3.171 8.923 1.00 89.81 84 GLY A CA 1
ATOM 626 C C . GLY A 1 84 ? 8.291 4.106 8.439 1.00 89.81 84 GLY A C 1
ATOM 627 O O . GLY A 1 84 ? 8.136 5.194 8.976 1.00 89.81 84 GLY A O 1
ATOM 628 N N . ALA A 1 85 ? 7.472 3.691 7.466 1.00 90.31 85 ALA A N 1
ATOM 629 C CA . ALA A 1 85 ? 6.253 4.407 7.095 1.00 90.31 85 ALA A CA 1
ATOM 630 C C . ALA A 1 85 ? 5.203 4.438 8.222 1.00 90.31 85 ALA A C 1
ATOM 632 O O . ALA A 1 85 ? 4.323 5.295 8.199 1.00 90.31 85 ALA A O 1
ATOM 633 N N . LEU A 1 86 ? 5.301 3.512 9.182 1.00 92.62 86 LEU A N 1
ATOM 634 C CA . LEU A 1 86 ? 4.321 3.263 10.240 1.00 92.62 86 LEU A CA 1
ATOM 635 C C . LEU A 1 86 ? 4.716 3.876 11.589 1.00 92.62 86 LEU A C 1
ATOM 637 O O . LEU A 1 86 ? 4.112 3.558 12.601 1.00 92.62 86 LEU A O 1
ATOM 641 N N . THR A 1 87 ? 5.729 4.745 11.628 1.00 93.50 87 THR A N 1
ATOM 642 C CA . THR A 1 87 ? 6.139 5.434 12.868 1.00 93.50 87 THR A CA 1
ATOM 643 C C . THR A 1 87 ? 5.149 6.507 13.323 1.00 93.50 87 THR A C 1
ATOM 645 O O . THR A 1 87 ? 5.325 7.092 14.385 1.00 93.50 87 THR A O 1
ATOM 648 N N . ASP A 1 88 ? 4.180 6.844 12.476 1.00 94.38 88 ASP A N 1
ATOM 649 C CA . ASP A 1 88 ? 3.050 7.696 12.825 1.00 94.38 88 ASP A CA 1
ATOM 650 C C . ASP A 1 88 ? 1.910 6.794 13.306 1.00 94.38 88 ASP A C 1
ATOM 652 O O . ASP A 1 88 ? 1.270 6.119 12.496 1.00 94.38 88 ASP A O 1
ATOM 656 N N . ASP A 1 89 ? 1.679 6.785 14.619 1.00 95.81 89 ASP A N 1
ATOM 657 C CA . ASP A 1 89 ? 0.668 5.940 15.256 1.00 95.81 89 ASP A CA 1
ATOM 658 C C . ASP A 1 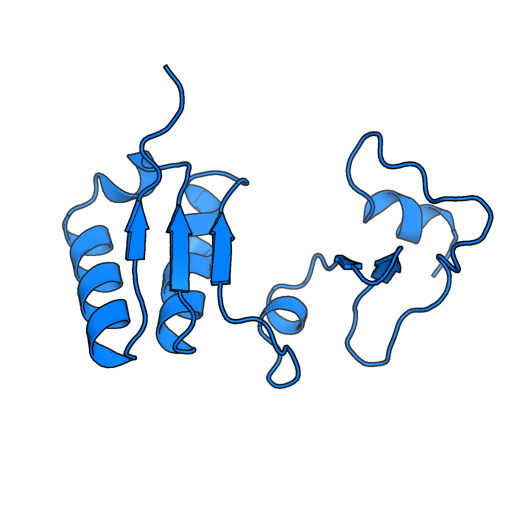89 ? -0.726 6.178 14.663 1.00 95.81 89 ASP A C 1
ATOM 660 O O . ASP A 1 89 ? -1.460 5.227 14.422 1.00 95.81 89 ASP A O 1
ATOM 664 N N . ALA A 1 90 ? -1.092 7.426 14.348 1.00 96.94 90 ALA A N 1
ATOM 665 C CA . ALA A 1 90 ? -2.410 7.720 13.786 1.00 96.94 90 ALA A CA 1
ATOM 666 C C . ALA A 1 90 ? -2.574 7.107 12.389 1.00 96.94 90 ALA A C 1
ATOM 668 O O . ALA A 1 90 ? -3.641 6.596 12.049 1.00 96.94 90 ALA A O 1
ATOM 669 N N . PHE A 1 91 ? -1.508 7.130 11.587 1.00 96.69 91 PHE A N 1
ATOM 670 C CA . PHE A 1 91 ? -1.497 6.490 10.276 1.00 96.69 91 PHE A CA 1
ATOM 671 C C . PHE A 1 91 ? -1.517 4.959 10.383 1.00 96.69 91 PHE A C 1
ATOM 673 O O . PHE A 1 91 ? -2.234 4.298 9.631 1.00 96.69 91 PHE A O 1
ATOM 680 N N . TYR A 1 92 ? -0.762 4.386 11.323 1.00 97.00 92 TYR A N 1
ATOM 681 C CA . TYR A 1 92 ? -0.761 2.946 11.574 1.00 97.00 92 TYR A CA 1
ATOM 682 C C . TYR A 1 92 ? -2.132 2.432 12.036 1.00 97.00 92 TYR A C 1
ATOM 684 O O . TYR A 1 92 ? -2.617 1.424 11.515 1.00 97.00 92 TYR A O 1
ATOM 692 N N . GLU A 1 93 ? -2.775 3.134 12.968 1.00 98.06 93 GLU A N 1
ATOM 693 C CA . GLU A 1 93 ? -4.115 2.797 13.452 1.00 98.06 93 GLU A CA 1
ATOM 694 C C . GLU A 1 93 ? -5.160 2.913 12.334 1.00 98.06 93 GLU A C 1
ATOM 696 O O . GLU A 1 93 ? -6.000 2.028 12.187 1.00 98.06 93 GLU A O 1
ATOM 701 N N . ASP A 1 94 ? -5.075 3.941 11.481 1.00 98.25 94 ASP A N 1
ATOM 702 C CA . ASP A 1 94 ? -5.975 4.091 10.329 1.00 98.25 94 ASP A CA 1
ATOM 703 C C . ASP A 1 94 ? -5.844 2.923 9.338 1.00 98.25 94 ASP A C 1
ATOM 705 O O . ASP A 1 94 ? -6.852 2.361 8.899 1.00 98.25 94 ASP A O 1
ATOM 709 N N . LEU A 1 95 ? -4.617 2.498 9.015 1.00 98.06 95 LEU A N 1
ATOM 710 C CA . LEU A 1 95 ? -4.399 1.319 8.170 1.00 98.06 95 LEU A CA 1
ATOM 711 C C . LEU A 1 95 ? -4.908 0.040 8.841 1.00 98.06 95 LEU A C 1
ATOM 713 O O . LEU A 1 95 ? -5.575 -0.760 8.190 1.00 98.06 95 LEU A O 1
ATOM 717 N N . SER A 1 96 ? -4.630 -0.148 10.129 1.00 98.06 96 SER A N 1
ATOM 718 C CA . SER A 1 96 ? -5.042 -1.344 10.873 1.00 98.06 96 SER A CA 1
ATOM 719 C C . SER A 1 96 ? -6.566 -1.465 10.944 1.00 98.06 96 SER A C 1
ATOM 721 O O . SER A 1 96 ? -7.118 -2.514 10.611 1.00 98.06 96 SER A O 1
ATOM 723 N N . ALA A 1 97 ? -7.256 -0.368 11.267 1.00 98.50 97 ALA A N 1
ATOM 724 C CA . ALA A 1 97 ? -8.714 -0.309 11.281 1.00 98.50 97 ALA A CA 1
ATOM 725 C C . ALA A 1 97 ? -9.313 -0.520 9.882 1.00 98.50 97 ALA A C 1
ATOM 727 O O . ALA A 1 97 ? -10.320 -1.213 9.729 1.00 98.50 97 ALA A O 1
ATOM 728 N N . THR A 1 98 ? -8.684 0.040 8.842 1.00 98.62 98 THR A N 1
ATOM 729 C CA . THR A 1 98 ? -9.110 -0.172 7.451 1.00 98.62 98 THR A CA 1
ATOM 730 C C . THR A 1 98 ? -8.976 -1.641 7.051 1.00 98.62 98 THR A C 1
ATOM 732 O O . THR A 1 98 ? -9.880 -2.177 6.409 1.00 98.62 98 THR A O 1
ATOM 735 N N . ALA A 1 99 ? -7.880 -2.300 7.436 1.00 98.44 99 ALA A N 1
ATOM 736 C CA . ALA A 1 99 ? -7.664 -3.715 7.160 1.00 98.44 99 ALA A CA 1
ATOM 737 C C . ALA A 1 99 ? -8.770 -4.575 7.790 1.00 98.44 99 ALA A C 1
ATOM 739 O O . ALA A 1 99 ? -9.437 -5.347 7.102 1.00 98.44 99 ALA A O 1
ATOM 740 N N . GLU A 1 100 ? -9.031 -4.360 9.083 1.00 98.31 100 GLU A N 1
ATOM 741 C CA . GLU A 1 100 ? -10.064 -5.080 9.829 1.00 98.31 100 GLU A CA 1
ATOM 742 C C . GLU A 1 100 ? -11.461 -4.873 9.227 1.00 98.31 100 GLU A C 1
ATOM 744 O O . GLU A 1 100 ? -12.176 -5.844 8.971 1.00 98.31 100 GLU A O 1
ATOM 749 N N . ALA A 1 101 ? -11.832 -3.625 8.924 1.00 98.56 101 ALA A N 1
ATOM 750 C CA . ALA A 1 101 ? -13.149 -3.288 8.383 1.00 98.56 101 ALA A CA 1
ATOM 751 C C . ALA A 1 101 ? -13.436 -3.927 7.013 1.00 98.56 101 ALA A C 1
ATOM 753 O O . ALA A 1 101 ? -14.597 -4.159 6.677 1.00 98.56 101 ALA A O 1
ATOM 754 N N . ASN A 1 102 ? -12.393 -4.214 6.228 1.00 97.94 102 ASN A N 1
ATOM 755 C CA . ASN A 1 102 ? -12.510 -4.758 4.873 1.00 97.94 102 ASN A CA 1
ATOM 756 C C . ASN A 1 102 ? -12.092 -6.235 4.775 1.00 97.94 102 ASN A C 1
ATOM 758 O O . ASN A 1 102 ? -12.047 -6.784 3.675 1.00 97.94 102 ASN A O 1
ATOM 762 N N . GLY A 1 103 ? -11.791 -6.891 5.902 1.00 97.69 103 GLY A N 1
ATOM 763 C CA . GLY A 1 103 ? -11.369 -8.294 5.930 1.00 97.69 103 GLY A CA 1
ATOM 764 C C . GLY A 1 103 ? -10.012 -8.556 5.266 1.00 97.69 103 GLY A C 1
ATOM 765 O O . GLY A 1 103 ? -9.757 -9.679 4.833 1.00 97.69 103 GLY A O 1
ATOM 766 N N . SER A 1 104 ? -9.160 -7.534 5.175 1.00 98.06 104 SER A N 1
ATOM 767 C CA . SER A 1 104 ? -7.796 -7.623 4.654 1.00 98.06 104 SER A CA 1
ATOM 768 C C . SER A 1 104 ? -6.770 -7.598 5.786 1.00 98.06 104 SER A C 1
ATOM 770 O O . SER A 1 104 ? -7.101 -7.443 6.964 1.00 98.06 104 SER A O 1
ATOM 772 N N . ARG A 1 105 ? -5.497 -7.810 5.449 1.00 98.38 105 ARG A N 1
ATOM 773 C CA . ARG A 1 105 ? -4.398 -7.875 6.417 1.00 98.38 105 ARG A CA 1
ATOM 774 C C . ARG A 1 105 ? -3.324 -6.847 6.104 1.00 98.38 105 ARG A C 1
ATOM 776 O O . ARG A 1 105 ? -2.848 -6.755 4.974 1.00 98.38 105 ARG A O 1
ATOM 783 N N . LEU A 1 106 ? -2.877 -6.149 7.145 1.00 97.38 106 LEU A N 1
ATOM 784 C CA . LEU A 1 106 ? -1.630 -5.394 7.141 1.00 97.38 106 LEU A CA 1
ATOM 785 C C . LEU A 1 106 ? -0.491 -6.321 7.592 1.00 97.38 106 LEU A C 1
ATOM 787 O O . LEU A 1 106 ? -0.439 -6.746 8.744 1.00 97.38 106 LEU A O 1
ATOM 791 N N . ILE A 1 107 ? 0.407 -6.668 6.674 1.00 96.19 107 ILE A N 1
ATOM 792 C CA . ILE A 1 107 ? 1.510 -7.608 6.881 1.00 96.19 107 ILE A CA 1
ATOM 793 C C . ILE A 1 107 ? 2.816 -6.820 6.937 1.00 96.19 107 ILE A C 1
ATOM 795 O O . ILE A 1 107 ? 3.225 -6.176 5.970 1.00 96.19 107 ILE A O 1
ATOM 799 N N . LEU A 1 108 ? 3.504 -6.895 8.071 1.00 92.81 108 LEU A N 1
ATOM 800 C CA . LEU A 1 108 ? 4.803 -6.256 8.240 1.00 92.81 108 LEU A CA 1
ATOM 801 C C . LEU A 1 108 ? 5.899 -7.256 7.910 1.00 92.81 108 LEU A C 1
ATOM 803 O O . LEU A 1 108 ? 6.029 -8.287 8.572 1.00 92.81 108 LEU A O 1
ATOM 807 N N . CYS A 1 109 ? 6.709 -6.950 6.902 1.00 88.12 109 CYS A N 1
ATOM 808 C CA . CYS A 1 109 ? 7.943 -7.689 6.715 1.00 88.12 109 CYS A CA 1
ATOM 809 C C . CYS A 1 109 ? 8.901 -7.308 7.831 1.00 88.12 109 CYS A C 1
ATOM 811 O O . CYS A 1 109 ? 9.286 -6.146 7.965 1.00 88.12 109 CYS A O 1
ATOM 813 N N . THR A 1 110 ? 9.358 -8.297 8.590 1.00 76.31 110 THR A N 1
ATOM 814 C CA . THR A 1 110 ? 10.604 -8.150 9.336 1.00 76.31 110 THR A CA 1
ATOM 815 C C . THR A 1 110 ? 11.715 -8.009 8.292 1.00 76.31 110 THR A C 1
ATOM 817 O O . THR A 1 110 ? 12.092 -8.993 7.657 1.00 76.31 110 THR A O 1
ATOM 820 N N . GLY A 1 111 ? 12.133 -6.776 8.004 1.00 64.06 111 GLY A N 1
ATOM 821 C CA . GLY A 1 111 ? 13.145 -6.490 6.987 1.00 64.06 111 GLY A CA 1
ATOM 822 C C . GLY A 1 111 ? 14.504 -7.151 7.269 1.00 64.06 111 GLY A C 1
ATOM 823 O O . GLY A 1 111 ? 14.759 -7.640 8.370 1.00 64.06 111 GLY A O 1
ATOM 824 N N . SER A 1 112 ? 15.363 -7.151 6.244 1.00 57.97 112 SER A N 1
ATOM 825 C CA . SER A 1 112 ? 16.777 -7.563 6.288 1.00 57.97 112 SER A CA 1
ATOM 826 C C . SER A 1 112 ? 17.557 -6.832 7.386 1.00 57.97 112 SER A C 1
ATOM 828 O O . SER A 1 112 ? 17.360 -5.630 7.573 1.00 57.97 112 SER A O 1
ATOM 830 N N . MET A 1 113 ? 18.464 -7.557 8.055 1.00 43.22 113 MET A N 1
ATOM 831 C CA . MET A 1 113 ? 19.610 -6.970 8.772 1.00 43.22 113 MET A CA 1
ATOM 832 C C . MET A 1 113 ? 20.520 -6.188 7.822 1.00 43.22 113 MET A C 1
ATOM 834 O O . MET A 1 113 ? 20.494 -6.498 6.605 1.00 43.22 113 MET A O 1
#

Organism: NCBI:txid420281

Nearest PDB structures (foldseek):
  2dc1-assembly1_B  TM=8.324E-01  e=2.200E-03  Archaeoglobus fulgidus
  1j5p-assembly1_A  TM=8.474E-01  e=4.843E-03  Thermotoga maritima
  3m5d-assembly1_A  TM=5.910E-01  e=3.258E-01  Xanthomonas campestris pv. campestris
  8fdb-assembly1_A  TM=4.598E-01  e=2.056E-01  Shewanella denitrificans OS217
  4jn6-assembly1_D  TM=8.178E-01  e=2.502E+00  Mycobacterium tuberculosis

InterPro domains:
  IPR005106 Aspartate/homoserine dehydrogenase, NAD-binding [PF03447] (51-107)
  IPR036291 NAD(P)-binding domain superfamily [SSF51735] (49-108)

Secondary structure (DSSP, 8-state):
--HHHHHTTSPTT----TT--TT-EETTTEEEETTEEE-S-HHHHT-TT----EEEE-S-HHHHHHHHHHHHHTT-EEEES-GGGG-SHHHHHHHHHHHHHTT--EEE-----

Mean predicted aligned error: 8.68 Å